Protein AF-A0A1H9X521-F1 (afdb_monomer_lite)

Foldseek 3Di:
DADPDADVLQGDDDDDDDPDDPVVVVVVCVVVVNPDDPLGDKAWAEWEFEDQDQLVRQVVCCVVVVFDDPDSRWTDDPNHIYGYDYDDPSYTAEIEMEDCRPVQADWDDDPRHIYGYDYDD

Secondary structure (DSSP, 8-state):
-B---EETTEEPPB----SS-HHHHHHHHHHTT-S--TT---EEEEEEEEES-HHHHHHHHHHHHTPPEEETTEEEETTEEEEEEESS--EEEEEEEE-S-GGG-EEEEETTEEEEEE---

pLDDT: mean 92.05, std 8.45, range [44.81, 98.44]

Organism: NCBI:txid1601833

Structure (mmCIF, N/CA/C/O backbone):
data_AF-A0A1H9X521-F1
#
_entry.id   AF-A0A1H9X521-F1
#
loop_
_atom_site.group_PDB
_atom_site.id
_atom_site.type_symbol
_atom_site.label_atom_id
_atom_site.label_alt_id
_atom_site.label_comp_id
_atom_site.label_asym_id
_atom_site.label_entity_id
_atom_site.label_seq_id
_atom_site.pdbx_PDB_ins_code
_atom_site.Cartn_x
_atom_site.Cartn_y
_atom_site.Cartn_z
_atom_site.occupancy
_atom_site.B_iso_or_equiv
_atom_site.auth_seq_id
_atom_site.auth_comp_id
_atom_site.auth_asym_id
_atom_site.auth_atom_id
_atom_site.pdbx_PDB_model_num
ATOM 1 N N . MET A 1 1 ? -6.719 -18.109 -2.721 1.00 44.81 1 MET A N 1
ATOM 2 C CA . MET A 1 1 ? -5.959 -18.548 -3.912 1.00 44.81 1 MET A CA 1
ATOM 3 C C . MET A 1 1 ? -4.736 -17.647 -4.020 1.00 44.81 1 MET A C 1
ATOM 5 O O . MET A 1 1 ? -4.902 -16.434 -4.095 1.00 44.81 1 MET A O 1
ATOM 9 N N . THR A 1 2 ? -3.529 -18.199 -3.908 1.00 51.56 2 THR A N 1
ATOM 10 C CA . THR A 1 2 ? -2.276 -17.478 -4.186 1.00 51.56 2 THR A CA 1
ATOM 11 C C . THR A 1 2 ? -1.969 -17.657 -5.666 1.00 51.56 2 THR A C 1
ATOM 13 O O . THR A 1 2 ? -2.026 -18.777 -6.168 1.00 51.56 2 THR A O 1
ATOM 16 N N . ILE A 1 3 ? -1.716 -16.565 -6.381 1.00 60.62 3 ILE A N 1
ATOM 17 C CA . ILE A 1 3 ? -1.145 -16.662 -7.723 1.00 60.62 3 ILE A CA 1
ATOM 18 C C . ILE A 1 3 ? 0.353 -16.821 -7.504 1.00 60.62 3 ILE A C 1
ATOM 20 O O . ILE A 1 3 ? 0.996 -15.897 -7.011 1.00 60.62 3 ILE A O 1
ATOM 24 N N . ASP A 1 4 ? 0.892 -17.997 -7.811 1.00 66.69 4 ASP A N 1
ATOM 25 C CA . ASP A 1 4 ? 2.335 -18.200 -7.760 1.00 66.69 4 ASP A CA 1
ATOM 26 C C . ASP A 1 4 ? 3.002 -17.356 -8.852 1.00 66.69 4 ASP A C 1
ATOM 28 O O . ASP A 1 4 ? 2.598 -17.381 -10.018 1.00 66.69 4 ASP A O 1
ATOM 32 N N . GLY A 1 5 ? 4.025 -16.597 -8.461 1.00 85.12 5 GLY A N 1
ATOM 33 C CA . GLY A 1 5 ? 4.843 -15.800 -9.366 1.00 85.12 5 GLY A CA 1
ATOM 34 C C . GLY A 1 5 ? 5.017 -14.349 -8.935 1.00 85.12 5 GLY A C 1
ATOM 35 O O . GLY A 1 5 ? 4.617 -13.912 -7.854 1.00 85.12 5 GLY A O 1
ATOM 36 N N . ASP A 1 6 ? 5.647 -13.602 -9.827 1.00 92.31 6 ASP A N 1
ATOM 37 C CA . ASP A 1 6 ? 5.966 -12.197 -9.657 1.00 92.31 6 ASP A CA 1
ATOM 38 C C . ASP A 1 6 ? 5.937 -11.479 -11.013 1.00 92.31 6 ASP A C 1
ATOM 40 O O . ASP A 1 6 ? 5.852 -12.100 -12.079 1.00 92.31 6 ASP A O 1
ATOM 44 N N . TYR A 1 7 ? 5.998 -10.152 -10.966 1.00 92.81 7 TYR A N 1
ATOM 45 C CA . TYR A 1 7 ? 6.325 -9.325 -12.117 1.00 92.81 7 TYR A CA 1
ATOM 46 C C . TYR A 1 7 ? 7.668 -8.638 -11.882 1.00 92.81 7 TYR A C 1
ATOM 48 O O . TYR A 1 7 ? 7.757 -7.693 -11.096 1.00 92.81 7 TYR A O 1
ATOM 56 N N . ASN A 1 8 ? 8.717 -9.089 -12.574 1.00 92.50 8 ASN A N 1
ATOM 57 C CA . ASN A 1 8 ? 10.071 -8.534 -12.464 1.00 92.50 8 ASN A CA 1
ATOM 58 C C . ASN A 1 8 ? 10.593 -8.481 -11.014 1.00 92.50 8 ASN A C 1
ATOM 60 O O . ASN A 1 8 ? 11.242 -7.514 -10.611 1.00 92.50 8 ASN A O 1
ATOM 64 N N . GLY A 1 9 ? 10.297 -9.511 -10.226 1.00 92.62 9 GLY A N 1
ATOM 65 C CA . GLY A 1 9 ? 10.644 -9.639 -8.816 1.00 92.62 9 GLY A CA 1
ATOM 66 C C . GLY A 1 9 ? 9.633 -9.025 -7.848 1.00 92.62 9 GLY A C 1
ATOM 67 O O . GLY A 1 9 ? 9.840 -9.163 -6.648 1.00 92.62 9 GLY A O 1
ATOM 68 N N . LEU A 1 10 ? 8.572 -8.355 -8.327 1.00 95.06 10 LEU A N 1
ATOM 69 C CA . LEU A 1 10 ? 7.469 -7.875 -7.487 1.00 95.06 10 LEU A CA 1
ATOM 70 C C . LEU A 1 10 ? 6.438 -8.997 -7.279 1.00 95.06 10 LEU A C 1
ATOM 72 O O . LEU A 1 10 ? 5.726 -9.318 -8.235 1.00 95.06 10 LEU A O 1
ATOM 76 N N . PRO A 1 11 ? 6.300 -9.563 -6.067 1.00 93.69 11 PRO A N 1
ATOM 77 C CA . PRO A 1 11 ? 5.373 -10.665 -5.822 1.00 93.69 11 PRO A CA 1
ATOM 78 C C . PRO A 1 11 ? 3.922 -10.253 -6.061 1.00 93.69 11 PRO A C 1
ATOM 80 O O . PRO A 1 11 ? 3.524 -9.143 -5.691 1.00 93.69 11 PRO A O 1
ATOM 83 N N . TYR A 1 12 ? 3.118 -11.150 -6.630 1.00 93.81 12 TYR A N 1
ATOM 84 C CA . TYR A 1 12 ? 1.685 -10.896 -6.761 1.00 93.81 12 TYR A CA 1
ATOM 85 C C . TYR A 1 12 ? 0.976 -10.905 -5.399 1.00 93.81 12 TYR A C 1
ATOM 87 O O . TYR A 1 12 ? 1.352 -11.667 -4.502 1.00 93.81 12 TYR A O 1
ATOM 95 N N . PRO A 1 13 ? -0.076 -10.083 -5.225 1.00 90.31 13 PRO A N 1
ATOM 96 C CA . PRO A 1 13 ? -0.971 -10.221 -4.092 1.00 90.31 13 PRO A CA 1
ATOM 97 C C . PRO A 1 13 ? -1.690 -11.572 -4.145 1.00 90.31 13 PRO A C 1
ATOM 99 O O . PRO A 1 13 ? -1.845 -12.197 -5.195 1.00 90.31 13 PRO A O 1
ATOM 102 N N . PHE A 1 14 ? -2.179 -12.002 -2.991 1.00 86.81 14 PHE A N 1
ATOM 103 C CA . PHE A 1 14 ? -3.027 -13.176 -2.877 1.00 86.81 14 PHE A CA 1
ATOM 104 C C . PHE A 1 14 ? -4.450 -12.764 -2.529 1.00 86.81 14 PHE A C 1
ATOM 106 O O . PHE A 1 14 ? -4.680 -11.741 -1.883 1.00 86.81 14 PHE A O 1
ATO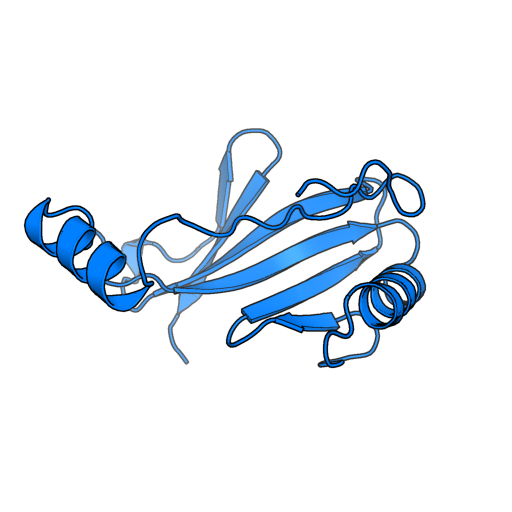M 113 N N . PHE A 1 15 ? -5.406 -13.591 -2.939 1.00 85.44 15 PHE A N 1
ATOM 114 C CA . PHE A 1 15 ? -6.820 -13.357 -2.685 1.00 85.44 15 PHE A CA 1
ATOM 115 C C . PHE A 1 15 ? -7.302 -14.294 -1.581 1.00 85.44 15 PHE A C 1
ATOM 117 O O . PHE A 1 15 ? -7.104 -15.517 -1.657 1.00 85.44 15 PHE A O 1
ATOM 124 N N . ILE A 1 16 ? -7.936 -13.715 -0.562 1.00 84.88 16 ILE A N 1
ATOM 125 C CA . ILE A 1 16 ? -8.586 -14.446 0.525 1.00 84.88 16 ILE A CA 1
ATOM 126 C C . ILE A 1 16 ? -10.086 -14.189 0.440 1.00 84.88 16 ILE A C 1
ATOM 128 O O . ILE A 1 16 ? -10.519 -13.043 0.510 1.00 84.88 16 ILE A O 1
ATOM 132 N N . GLU A 1 17 ? -10.855 -15.267 0.356 1.00 84.12 17 GLU A N 1
ATOM 133 C CA . GLU A 1 17 ? -12.296 -15.264 0.580 1.00 84.12 17 GLU A CA 1
ATOM 134 C C . GLU A 1 17 ? -12.552 -15.955 1.919 1.00 84.12 17 GLU A C 1
ATOM 136 O O . GLU A 1 17 ? -12.067 -17.064 2.172 1.00 84.12 17 GLU A O 1
ATOM 141 N N . TRP A 1 18 ? -13.237 -15.256 2.817 1.00 85.12 18 TRP A N 1
ATOM 142 C CA . TRP A 1 18 ? -13.544 -15.773 4.144 1.00 85.12 18 TRP A CA 1
ATOM 143 C C . TRP A 1 18 ? -14.808 -16.632 4.078 1.00 85.12 18 TRP A C 1
ATOM 145 O O . TRP A 1 18 ? -15.665 -16.419 3.230 1.00 85.12 18 TRP A O 1
ATOM 155 N N . LYS A 1 19 ? -14.926 -17.626 4.969 1.00 86.69 19 LYS A N 1
ATOM 156 C CA . LYS A 1 19 ? -16.095 -18.528 4.993 1.00 86.69 19 LYS A CA 1
ATOM 157 C C . LYS A 1 19 ? -17.395 -17.821 5.387 1.00 86.69 19 LYS A C 1
ATOM 159 O O . LYS A 1 19 ? -18.472 -18.306 5.065 1.00 86.69 19 LYS A O 1
ATOM 164 N N . GLU A 1 20 ? -17.279 -16.733 6.136 1.00 88.25 20 GLU A N 1
ATOM 165 C CA . GLU A 1 20 ? -18.391 -15.924 6.629 1.00 88.25 20 GLU A CA 1
ATOM 166 C C . GLU A 1 20 ? -18.625 -14.734 5.698 1.00 88.25 20 GLU A C 1
ATOM 168 O O . GLU A 1 20 ? -17.675 -14.208 5.111 1.00 88.25 20 GLU A O 1
ATOM 173 N N . ALA A 1 21 ? -19.875 -14.276 5.603 1.00 89.00 21 ALA A N 1
ATOM 174 C CA . ALA A 1 21 ? -20.187 -13.032 4.913 1.00 89.00 21 ALA A CA 1
ATOM 175 C C . ALA A 1 21 ? -19.505 -11.846 5.617 1.00 89.00 21 ALA A C 1
ATOM 177 O O . ALA A 1 21 ? -19.385 -11.819 6.843 1.00 89.00 21 ALA A O 1
ATOM 178 N N . ASP A 1 22 ? -19.093 -10.831 4.853 1.00 86.12 22 ASP A N 1
ATOM 179 C CA . ASP A 1 22 ? -18.328 -9.701 5.398 1.00 86.12 22 ASP A CA 1
ATOM 180 C C . ASP A 1 22 ? -19.043 -8.969 6.542 1.00 86.12 22 ASP A C 1
ATOM 182 O O . ASP A 1 22 ? -18.400 -8.567 7.512 1.00 86.12 22 ASP A O 1
ATOM 186 N N . ALA A 1 23 ? -20.370 -8.832 6.460 1.00 88.38 23 ALA A N 1
ATOM 187 C CA . ALA A 1 23 ? -21.172 -8.197 7.503 1.00 88.38 23 ALA A CA 1
ATOM 188 C C . ALA A 1 23 ? -21.181 -9.008 8.811 1.00 88.38 23 ALA A C 1
ATOM 190 O O . ALA A 1 23 ? -21.040 -8.432 9.892 1.00 88.38 23 ALA A O 1
ATOM 191 N N . ASP A 1 24 ? -21.299 -10.334 8.712 1.00 90.69 24 ASP A N 1
ATOM 192 C CA . ASP A 1 24 ? -21.288 -11.228 9.873 1.00 90.69 24 ASP A CA 1
ATOM 193 C C . ASP A 1 24 ? -19.906 -11.233 10.528 1.00 90.69 24 ASP A C 1
ATOM 195 O O . ASP A 1 24 ? -19.791 -11.062 11.742 1.00 90.69 24 ASP A O 1
ATOM 199 N N . ARG A 1 25 ? -18.844 -11.286 9.717 1.00 88.75 25 ARG A N 1
ATOM 200 C CA . ARG A 1 25 ? -17.461 -11.213 10.199 1.00 88.75 25 ARG A CA 1
ATOM 201 C C . ARG A 1 25 ? -17.156 -9.891 10.906 1.00 88.75 25 ARG A C 1
ATOM 203 O O . ARG A 1 25 ? -16.498 -9.883 11.948 1.00 88.75 25 ARG A O 1
ATOM 210 N N . LEU A 1 26 ? -17.624 -8.767 10.357 1.00 88.12 26 LEU A N 1
ATOM 211 C CA . LEU A 1 26 ? -17.461 -7.458 10.991 1.00 88.12 26 LEU A CA 1
ATOM 212 C C . LEU A 1 26 ? -18.160 -7.421 12.355 1.00 88.12 26 LEU A C 1
ATOM 214 O O . LEU A 1 26 ? -17.557 -6.984 13.336 1.00 88.12 26 LEU A O 1
ATOM 218 N N . LYS A 1 27 ? -19.398 -7.921 12.430 1.00 89.62 27 LYS A N 1
ATOM 219 C CA . LYS A 1 27 ? -20.154 -8.013 13.684 1.00 89.62 27 LYS A CA 1
ATOM 220 C C . LYS A 1 27 ? -19.441 -8.897 14.708 1.00 89.62 27 LYS A C 1
ATOM 222 O O . LYS A 1 27 ? -19.366 -8.542 15.882 1.00 89.62 27 LYS A O 1
ATOM 227 N N . ASP A 1 28 ? -18.856 -10.004 14.271 1.00 89.50 28 ASP A N 1
ATOM 228 C CA . ASP A 1 28 ? -18.066 -10.886 15.127 1.00 89.50 28 ASP A CA 1
ATOM 229 C C . ASP A 1 28 ? -16.805 -10.211 15.679 1.00 89.50 28 ASP A C 1
ATOM 231 O O . ASP A 1 28 ? -16.476 -10.385 16.855 1.00 89.50 28 ASP A O 1
ATOM 235 N N . PHE A 1 29 ? -16.108 -9.402 14.876 1.00 88.69 29 PHE A N 1
ATOM 236 C CA . PHE A 1 29 ? -14.974 -8.603 15.357 1.00 88.69 29 PHE A CA 1
ATOM 237 C C . PHE A 1 29 ? -15.402 -7.515 16.346 1.00 88.69 29 PHE A C 1
ATOM 239 O O . PHE A 1 29 ? -14.700 -7.294 17.336 1.00 88.69 29 PHE A O 1
ATOM 246 N N . GLN A 1 30 ? -16.558 -6.884 16.123 1.00 89.38 30 GLN A N 1
ATOM 247 C CA . GLN A 1 30 ? -17.137 -5.906 17.049 1.00 89.38 30 GLN A CA 1
ATOM 248 C C . GLN A 1 30 ? -17.509 -6.557 18.385 1.00 89.38 30 GLN A C 1
ATOM 250 O O . GLN A 1 30 ? -17.112 -6.068 19.439 1.00 89.38 30 GLN A O 1
ATOM 255 N N . ASN A 1 31 ? -18.181 -7.711 18.354 1.00 90.00 31 ASN A N 1
ATOM 256 C CA . ASN A 1 31 ? -18.557 -8.466 19.555 1.00 90.00 31 ASN A CA 1
ATOM 257 C C . ASN A 1 31 ? -17.337 -8.924 20.371 1.00 90.00 31 ASN A C 1
ATOM 259 O O . ASN A 1 31 ? -17.421 -9.060 21.590 1.00 90.00 31 ASN A O 1
ATOM 263 N N . LYS A 1 32 ? -16.199 -9.156 19.707 1.00 89.38 32 LYS A N 1
ATOM 264 C CA . LYS A 1 32 ? -14.917 -9.497 20.345 1.00 89.38 32 LYS A CA 1
ATOM 265 C C . LYS A 1 32 ? -14.139 -8.270 20.841 1.00 89.38 32 LYS A C 1
ATOM 267 O O . LYS A 1 32 ? -13.061 -8.442 21.404 1.00 89.38 32 LYS A O 1
ATOM 272 N N . GLY A 1 33 ? -14.643 -7.053 20.619 1.00 84.00 33 GLY A N 1
ATOM 273 C CA . GLY A 1 33 ? -13.976 -5.805 21.000 1.00 84.00 33 GLY A CA 1
ATOM 274 C C . GLY A 1 33 ? -12.701 -5.509 20.202 1.00 84.00 33 GLY A C 1
ATOM 275 O O . GLY A 1 33 ? -11.858 -4.751 20.666 1.00 84.00 33 GLY A O 1
ATOM 276 N N . ILE A 1 34 ? -12.527 -6.113 19.019 1.00 84.94 34 ILE A N 1
ATOM 277 C CA . ILE A 1 34 ? -11.304 -5.987 18.198 1.00 84.94 34 ILE A CA 1
ATOM 278 C C . ILE A 1 34 ? -11.361 -4.742 17.293 1.00 84.94 34 ILE A C 1
ATOM 280 O O . ILE A 1 34 ? -10.342 -4.290 16.779 1.00 84.94 34 ILE A O 1
ATOM 284 N N . THR A 1 35 ? -12.548 -4.165 17.093 1.00 81.94 35 THR A N 1
ATOM 285 C CA . THR A 1 35 ? -12.745 -2.993 16.223 1.00 81.94 35 THR A CA 1
ATOM 286 C C . THR A 1 35 ? -12.460 -1.658 16.898 1.00 81.94 35 THR A C 1
ATOM 288 O O . THR A 1 35 ? -12.398 -0.639 16.216 1.00 81.94 35 THR A O 1
ATOM 291 N N . GLU A 1 36 ? -12.303 -1.643 18.220 1.00 84.06 36 GLU A N 1
ATOM 292 C CA . GLU A 1 36 ? -11.960 -0.440 18.971 1.00 84.06 36 GLU A CA 1
ATOM 293 C C . GLU A 1 36 ? -10.468 -0.438 19.291 1.00 84.06 36 GLU A C 1
ATOM 295 O O . GLU A 1 36 ? -9.913 -1.417 19.785 1.00 84.06 36 GLU A O 1
ATOM 300 N N . HIS A 1 37 ? -9.806 0.682 19.013 1.00 84.94 37 HIS A N 1
ATOM 301 C CA . HIS A 1 37 ? -8.389 0.853 19.298 1.00 84.94 37 HIS A CA 1
ATOM 302 C C . HIS A 1 37 ? -8.173 2.133 20.118 1.00 84.94 37 HIS A C 1
ATOM 304 O O . HIS A 1 37 ? -8.748 3.166 19.769 1.00 84.94 37 HIS A O 1
ATOM 310 N N . PRO A 1 38 ? -7.310 2.136 21.159 1.00 86.69 38 PRO A N 1
ATOM 311 C CA . PRO A 1 38 ? -7.065 3.321 21.993 1.00 86.69 38 PRO A CA 1
ATOM 312 C C . PRO A 1 38 ? -6.571 4.549 21.223 1.00 86.69 38 PRO A C 1
ATOM 314 O O . PRO A 1 38 ? -6.713 5.679 21.682 1.00 86.69 38 PRO A O 1
ATOM 317 N N . ALA A 1 39 ? -5.978 4.339 20.046 1.00 86.81 39 ALA A N 1
ATOM 318 C CA . ALA A 1 39 ? -5.542 5.427 19.180 1.00 86.81 39 ALA A CA 1
ATOM 319 C C . ALA A 1 39 ? -6.681 6.083 18.374 1.00 86.81 39 ALA A C 1
ATOM 321 O O . ALA A 1 39 ? -6.421 7.057 17.670 1.00 86.81 39 ALA A O 1
ATOM 322 N N . GLY A 1 40 ? -7.914 5.586 18.496 1.00 90.56 40 GLY A N 1
ATOM 323 C CA . GLY A 1 40 ? -9.065 6.040 17.727 1.00 90.56 40 GLY A CA 1
ATOM 324 C C . GLY A 1 40 ? -9.084 5.490 16.295 1.00 90.56 40 GLY A C 1
ATOM 325 O O . GLY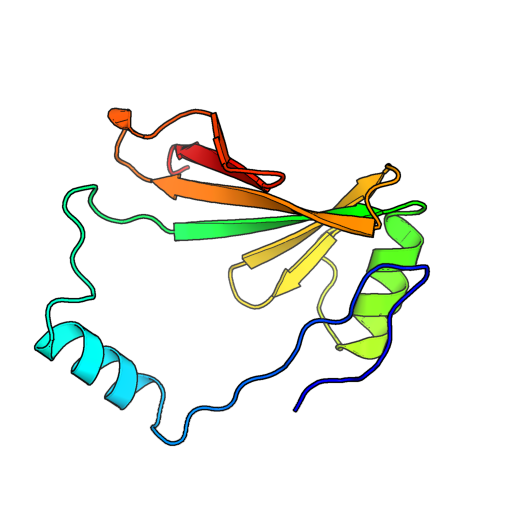 A 1 40 ? -8.325 4.572 15.972 1.00 90.56 40 GLY A O 1
ATOM 326 N N . PRO A 1 41 ? -9.962 6.036 15.436 1.00 90.75 41 PRO A N 1
ATOM 327 C CA . PRO A 1 41 ? -10.081 5.626 14.043 1.00 90.75 41 PRO A CA 1
ATOM 328 C C . PRO A 1 41 ? -8.788 5.859 13.255 1.00 90.75 41 PRO A C 1
ATOM 330 O O . PRO A 1 41 ? -8.168 6.926 13.326 1.00 90.75 41 PRO A O 1
ATOM 333 N N . VAL A 1 42 ? -8.407 4.851 12.474 1.00 92.81 42 VAL A N 1
ATOM 334 C CA . VAL A 1 42 ? -7.282 4.898 11.540 1.00 92.81 42 VAL A CA 1
ATOM 335 C C . VAL A 1 42 ? -7.706 4.192 10.260 1.00 92.81 42 VAL A C 1
ATOM 337 O O . VAL A 1 42 ? -8.140 3.041 10.296 1.00 92.81 42 VAL A O 1
ATOM 340 N N . THR A 1 43 ? -7.540 4.863 9.127 1.00 93.75 43 THR A N 1
ATOM 341 C CA . THR A 1 43 ? -7.919 4.340 7.814 1.00 93.75 43 THR A CA 1
ATOM 342 C C . THR A 1 43 ? -6.667 4.157 6.976 1.00 93.75 43 THR A C 1
ATOM 344 O O . THR A 1 43 ? -5.918 5.107 6.776 1.00 93.75 43 THR A O 1
ATOM 347 N N . LEU A 1 44 ? -6.413 2.950 6.467 1.00 95.88 44 LEU A N 1
ATOM 348 C CA . LEU A 1 44 ? -5.403 2.777 5.421 1.00 95.88 44 LEU A CA 1
ATOM 349 C C . LEU A 1 44 ? -5.865 3.568 4.186 1.00 95.88 44 LEU A C 1
ATOM 351 O O . LEU A 1 44 ? -7.025 3.485 3.810 1.00 95.88 44 LEU A O 1
ATOM 355 N N . GLU A 1 45 ? -4.986 4.336 3.562 1.00 97.25 45 GLU A N 1
ATOM 356 C CA . GLU A 1 45 ? -5.274 5.064 2.323 1.00 97.25 45 GLU A CA 1
ATOM 357 C C . GLU A 1 45 ? -4.570 4.400 1.143 1.00 97.25 45 GLU A C 1
ATOM 359 O O . GLU A 1 45 ? -5.167 4.166 0.093 1.00 97.25 45 GLU A O 1
ATOM 364 N N . SER A 1 46 ? -3.282 4.097 1.303 1.00 97.88 46 SER A N 1
ATOM 365 C CA . SER A 1 46 ? -2.489 3.578 0.197 1.00 97.88 46 SER A CA 1
ATOM 366 C C . SER A 1 46 ? -1.383 2.630 0.623 1.00 97.88 46 SER A C 1
ATOM 368 O O . SER A 1 46 ? -0.871 2.675 1.744 1.00 97.88 46 SER A O 1
ATOM 370 N N . ALA A 1 47 ? -1.026 1.765 -0.320 1.00 98.12 47 ALA A N 1
ATOM 371 C CA . ALA A 1 47 ? 0.102 0.857 -0.242 1.00 98.12 47 ALA A CA 1
ATOM 372 C C . ALA A 1 47 ? 1.104 1.216 -1.343 1.00 98.12 47 ALA A C 1
ATOM 374 O O . ALA A 1 47 ? 0.739 1.319 -2.516 1.00 98.12 47 ALA A O 1
ATOM 375 N N . VAL A 1 48 ? 2.359 1.435 -0.960 1.00 98.19 48 VAL A N 1
ATOM 376 C CA . VAL A 1 48 ? 3.419 1.913 -1.846 1.00 98.19 48 VAL A CA 1
ATOM 377 C C . VAL A 1 48 ? 4.404 0.790 -2.129 1.00 98.19 48 VAL A C 1
ATOM 379 O O . VAL A 1 48 ? 5.068 0.270 -1.228 1.00 98.19 48 VAL A O 1
ATOM 382 N N . PHE A 1 49 ? 4.524 0.448 -3.404 1.00 98.00 49 PHE A N 1
ATOM 383 C CA . PHE A 1 49 ? 5.429 -0.566 -3.914 1.00 98.00 49 PHE A CA 1
ATOM 384 C C . PHE A 1 49 ? 6.637 0.111 -4.555 1.00 98.00 49 PHE A C 1
ATOM 386 O O . PHE A 1 49 ? 6.501 0.967 -5.430 1.00 98.00 49 PHE A O 1
ATOM 393 N N . GLU A 1 50 ? 7.831 -0.271 -4.126 1.00 97.75 50 GLU A N 1
ATOM 394 C CA . GLU A 1 50 ? 9.071 0.129 -4.782 1.00 97.75 50 GLU A CA 1
ATOM 395 C C . GLU A 1 50 ? 9.374 -0.867 -5.907 1.00 97.75 50 GLU A C 1
ATOM 397 O O . GLU A 1 50 ? 9.470 -2.063 -5.640 1.00 97.75 50 GLU A O 1
ATOM 402 N N . VAL A 1 51 ? 9.534 -0.395 -7.145 1.00 97.94 51 VAL A N 1
ATOM 403 C CA . VAL A 1 51 ? 9.731 -1.229 -8.346 1.00 97.94 51 VAL A CA 1
ATOM 404 C C . VAL A 1 51 ? 10.703 -0.592 -9.338 1.00 97.94 51 VAL A C 1
ATOM 406 O O . VAL A 1 51 ? 10.877 0.625 -9.363 1.00 97.94 51 VAL A O 1
ATOM 409 N N . SER A 1 52 ? 11.307 -1.392 -10.216 1.00 96.62 52 SER A N 1
ATOM 410 C CA . SER A 1 52 ? 12.259 -0.892 -11.222 1.00 96.62 52 SER A CA 1
ATOM 411 C C . SER A 1 52 ? 11.635 0.060 -12.257 1.00 96.62 52 SER A C 1
ATOM 413 O O . SER A 1 52 ? 12.249 1.071 -12.614 1.00 96.62 52 SER A O 1
ATOM 415 N N . ASN A 1 53 ? 10.411 -0.238 -12.709 1.00 97.56 53 ASN A N 1
ATOM 416 C CA . ASN A 1 53 ? 9.631 0.581 -13.637 1.00 97.56 53 ASN A CA 1
ATOM 417 C C . ASN A 1 53 ? 8.170 0.715 -13.146 1.00 97.56 53 ASN A C 1
ATOM 419 O O . ASN A 1 53 ? 7.381 -0.215 -13.337 1.00 97.56 53 ASN A O 1
ATOM 423 N N . PRO A 1 54 ? 7.814 1.848 -12.509 1.00 98.06 54 PRO A N 1
ATOM 424 C CA . PRO A 1 54 ? 6.490 2.071 -11.923 1.00 98.06 54 PRO A CA 1
ATOM 425 C C . PRO A 1 54 ? 5.318 1.971 -12.895 1.00 98.06 54 PRO A C 1
ATOM 427 O O . PRO A 1 54 ? 4.356 1.259 -12.614 1.00 98.06 54 PRO A O 1
ATOM 430 N N . GLU A 1 55 ? 5.417 2.624 -14.050 1.00 98.00 55 GLU A N 1
ATOM 431 C CA . GLU A 1 55 ? 4.348 2.631 -15.049 1.00 98.00 55 GLU A CA 1
ATOM 432 C C . GLU A 1 55 ? 4.141 1.227 -15.628 1.00 98.00 55 GLU A C 1
ATOM 434 O O . GLU A 1 55 ? 3.009 0.760 -15.759 1.00 98.00 55 GLU A O 1
ATOM 439 N N . ALA A 1 56 ? 5.228 0.505 -15.918 1.00 97.56 56 ALA A N 1
ATOM 440 C CA . ALA A 1 56 ? 5.138 -0.863 -16.425 1.00 97.56 56 ALA A CA 1
ATOM 441 C C . ALA A 1 56 ? 4.508 -1.816 -15.395 1.00 97.56 56 ALA A C 1
ATOM 443 O O . ALA A 1 56 ? 3.632 -2.603 -15.751 1.00 97.56 56 ALA A O 1
ATOM 444 N N . ALA A 1 57 ? 4.888 -1.706 -14.116 1.00 97.56 57 ALA A N 1
ATOM 445 C CA . ALA A 1 57 ? 4.283 -2.495 -13.042 1.00 97.56 57 ALA A CA 1
ATOM 446 C C . ALA A 1 57 ? 2.787 -2.182 -12.880 1.00 97.56 57 ALA A C 1
ATOM 448 O O . ALA A 1 57 ? 1.971 -3.104 -12.836 1.00 97.56 57 ALA A O 1
ATOM 449 N N . ALA A 1 58 ? 2.413 -0.898 -12.884 1.00 97.88 58 ALA A N 1
ATOM 450 C CA . ALA A 1 58 ? 1.017 -0.474 -12.835 1.00 97.88 58 ALA A CA 1
ATOM 451 C C . ALA A 1 58 ? 0.223 -0.962 -14.059 1.00 97.88 58 ALA A C 1
ATOM 453 O O . ALA A 1 58 ? -0.908 -1.414 -13.919 1.00 97.88 58 ALA A O 1
ATOM 454 N N . THR A 1 59 ? 0.802 -0.917 -15.263 1.00 98.00 59 THR A N 1
ATOM 455 C CA . THR A 1 59 ? 0.191 -1.453 -16.498 1.00 98.00 59 THR A CA 1
ATOM 456 C C . THR A 1 59 ? -0.052 -2.954 -16.402 1.00 98.00 59 THR A C 1
ATOM 458 O O . THR A 1 59 ? -1.133 -3.438 -16.749 1.00 98.00 59 THR A O 1
ATOM 461 N N . HIS A 1 60 ? 0.939 -3.689 -15.902 1.00 97.00 60 HIS A N 1
ATOM 462 C CA . HIS A 1 60 ? 0.845 -5.133 -15.748 1.00 97.00 60 HIS A CA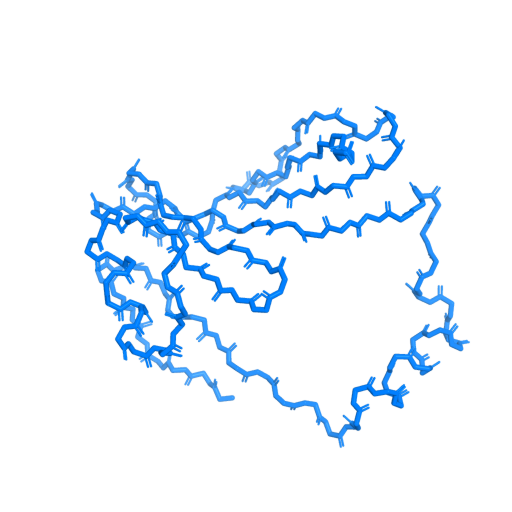 1
ATOM 463 C C . HIS A 1 60 ? -0.230 -5.517 -14.730 1.00 97.00 60 HIS A C 1
ATOM 465 O O . HIS A 1 60 ? -1.117 -6.305 -15.043 1.00 97.00 60 HIS A O 1
ATOM 471 N N . TRP A 1 61 ? -0.209 -4.909 -13.541 1.00 96.75 61 TRP A N 1
ATOM 472 C CA . TRP A 1 61 ? -1.198 -5.180 -12.494 1.00 96.75 61 TRP A CA 1
ATOM 473 C C . TRP A 1 61 ? -2.604 -4.704 -12.875 1.00 96.75 61 TRP A C 1
ATOM 475 O O . TRP A 1 61 ? -3.567 -5.395 -12.560 1.00 96.75 61 TRP A O 1
ATOM 485 N N . HIS A 1 62 ? -2.737 -3.592 -13.606 1.00 96.38 62 HIS A N 1
ATOM 486 C CA . HIS A 1 62 ? -4.007 -3.169 -14.205 1.00 96.38 62 HIS A CA 1
ATOM 487 C C . HIS A 1 62 ? -4.593 -4.274 -15.086 1.00 96.38 62 HIS A C 1
ATOM 489 O O . HIS A 1 62 ? -5.736 -4.673 -14.894 1.00 96.38 62 HIS A O 1
ATOM 495 N N . THR A 1 63 ? -3.789 -4.798 -16.013 1.00 95.81 63 THR A N 1
ATOM 496 C CA . THR A 1 63 ? -4.230 -5.813 -16.978 1.00 95.81 63 THR A CA 1
ATOM 497 C C . THR A 1 63 ? -4.544 -7.141 -16.292 1.00 95.81 63 THR A C 1
ATOM 499 O O . THR A 1 63 ? -5.545 -7.779 -16.605 1.00 95.81 63 THR A O 1
ATOM 502 N N . LEU A 1 64 ? -3.698 -7.560 -15.348 1.00 94.31 64 LEU A N 1
ATOM 503 C CA . LEU A 1 64 ? -3.821 -8.854 -14.681 1.00 94.31 64 LEU A CA 1
ATOM 504 C C . LEU A 1 64 ? -4.978 -8.895 -13.676 1.00 94.31 64 LEU A C 1
ATOM 506 O O . LEU A 1 64 ? -5.685 -9.896 -13.599 1.00 94.31 64 LEU A O 1
ATOM 510 N N . PHE A 1 65 ? -5.159 -7.827 -12.897 1.00 93.19 65 PHE A N 1
ATOM 511 C CA . PHE A 1 65 ? -6.145 -7.773 -11.812 1.00 93.19 65 PHE A CA 1
ATOM 512 C C . PHE A 1 65 ? -7.402 -6.977 -12.160 1.00 93.19 65 PHE A C 1
ATOM 514 O O . PHE A 1 65 ? -8.309 -6.899 -11.336 1.00 93.19 65 PHE A O 1
ATOM 521 N N . ASN A 1 66 ? -7.464 -6.392 -13.359 1.00 95.19 66 ASN A N 1
ATOM 522 C CA . ASN A 1 66 ? -8.562 -5.542 -13.813 1.00 95.19 66 ASN A CA 1
ATOM 523 C C . ASN A 1 66 ? -8.872 -4.389 -12.832 1.00 95.19 66 ASN A C 1
ATOM 525 O O . ASN A 1 66 ? -10.028 -4.092 -12.538 1.00 95.19 66 ASN A O 1
ATOM 529 N N . LEU A 1 67 ? -7.821 -3.766 -12.288 1.00 95.62 67 LEU A N 1
ATOM 530 C CA . LEU A 1 67 ? -7.920 -2.637 -11.355 1.00 95.62 67 LEU A CA 1
ATOM 531 C C . LEU A 1 67 ? -7.971 -1.315 -12.114 1.00 95.62 67 LEU A C 1
ATOM 533 O O . LEU A 1 67 ? -7.220 -1.134 -13.065 1.00 95.62 67 LEU A O 1
ATOM 537 N N . GLU A 1 68 ? -8.782 -0.355 -11.685 1.00 96.62 68 GLU A N 1
ATOM 538 C CA . GLU A 1 68 ? -8.848 0.952 -12.347 1.00 96.62 68 GLU A CA 1
ATOM 539 C C . GLU A 1 68 ? -7.555 1.759 -12.167 1.00 96.62 68 GLU A C 1
ATOM 541 O O . GLU A 1 68 ? -6.879 1.664 -11.143 1.00 96.62 68 GLU A O 1
ATOM 546 N N . ARG A 1 69 ? -7.209 2.591 -13.155 1.00 96.56 69 ARG A N 1
ATOM 547 C CA . ARG A 1 69 ? -6.074 3.516 -13.042 1.00 96.56 69 ARG A CA 1
ATOM 548 C C . ARG A 1 69 ? -6.487 4.792 -12.321 1.00 96.56 69 ARG A C 1
ATOM 550 O O . ARG A 1 69 ? -7.392 5.485 -12.772 1.00 96.56 69 ARG A O 1
ATOM 557 N N . SER A 1 70 ? -5.752 5.145 -11.270 1.00 95.19 70 SER A N 1
ATOM 558 C CA . SER A 1 70 ? -5.849 6.448 -10.592 1.00 95.19 70 SER A CA 1
ATOM 559 C C . SER A 1 70 ? -4.701 7.397 -10.951 1.00 95.19 70 SER A C 1
ATOM 561 O O . SER A 1 70 ? -4.708 8.564 -10.565 1.00 95.19 70 SER A O 1
ATOM 563 N N . GLY A 1 71 ? -3.722 6.916 -11.721 1.00 95.25 71 GLY A N 1
ATOM 564 C CA . GLY A 1 71 ? -2.616 7.692 -12.274 1.00 95.25 71 GLY A CA 1
ATOM 565 C C . GLY A 1 71 ? -1.725 6.828 -13.169 1.00 95.25 71 GLY A C 1
ATOM 566 O O . GLY A 1 71 ? -1.984 5.643 -13.366 1.00 95.25 71 GLY A O 1
ATOM 567 N N . GLU A 1 72 ? -0.647 7.409 -13.695 1.00 95.62 72 GLU A N 1
ATOM 568 C CA . GLU A 1 72 ? 0.317 6.706 -14.563 1.00 95.62 72 GLU A CA 1
ATOM 569 C C . GLU A 1 72 ? 0.962 5.496 -13.865 1.00 95.62 72 GLU A C 1
ATOM 571 O O . GLU A 1 72 ? 1.138 4.433 -14.453 1.00 95.62 72 GLU A O 1
ATOM 576 N N . SER A 1 73 ? 1.264 5.645 -12.575 1.00 97.62 73 SER A N 1
ATOM 577 C CA . SER A 1 73 ? 1.880 4.619 -11.726 1.00 97.62 73 SER A CA 1
ATOM 578 C C . SER A 1 73 ? 1.030 4.321 -10.487 1.00 97.62 73 SER A C 1
ATOM 580 O O . SER A 1 73 ? 1.569 4.082 -9.406 1.00 97.62 73 SER A O 1
ATOM 582 N N . ALA A 1 74 ? -0.299 4.389 -10.612 1.00 98.12 74 ALA A N 1
ATOM 583 C CA . ALA A 1 74 ? -1.215 4.162 -9.497 1.00 98.12 74 ALA A CA 1
ATOM 584 C C . ALA A 1 74 ? -2.503 3.446 -9.928 1.00 98.12 74 ALA A C 1
ATOM 586 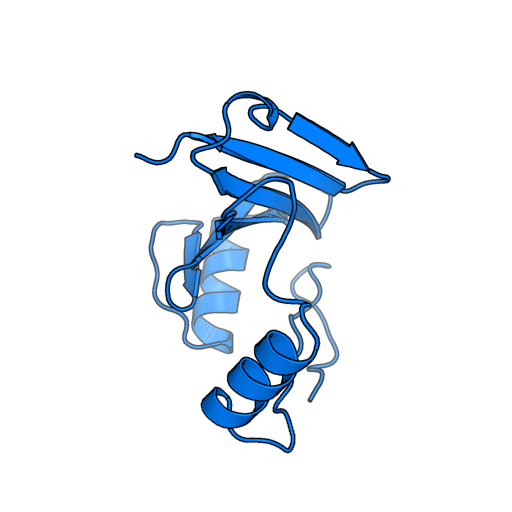O O . ALA A 1 74 ? -3.041 3.710 -11.007 1.00 98.12 74 ALA A O 1
ATOM 587 N N . LEU A 1 75 ? -2.990 2.548 -9.068 1.00 98.25 75 LEU A N 1
ATOM 588 C CA . LEU A 1 75 ? -4.195 1.745 -9.285 1.00 98.25 75 LEU A CA 1
ATOM 589 C C . LEU A 1 75 ? -5.163 1.882 -8.108 1.00 98.25 75 LEU A C 1
ATOM 591 O O . LEU A 1 75 ? -4.740 1.835 -6.952 1.00 98.25 75 LEU A O 1
ATOM 595 N N . SER A 1 76 ? -6.453 2.009 -8.398 1.00 97.56 76 SER A N 1
ATOM 596 C CA . SER A 1 76 ? -7.525 2.018 -7.401 1.00 97.56 76 SER A CA 1
ATOM 597 C C . SER A 1 76 ? -7.885 0.595 -6.978 1.00 97.56 76 SER A C 1
ATOM 599 O O . SER A 1 76 ? -8.038 -0.295 -7.816 1.00 97.56 76 SER A O 1
ATOM 601 N N . VAL A 1 77 ? -8.063 0.391 -5.673 1.00 94.44 77 VAL A N 1
ATOM 602 C CA . VAL A 1 77 ? -8.506 -0.872 -5.068 1.00 94.44 77 VAL A CA 1
ATOM 603 C C . VAL A 1 77 ? -9.564 -0.553 -4.017 1.00 94.44 77 VAL A C 1
ATOM 605 O O . VAL A 1 77 ? -9.245 -0.274 -2.862 1.00 94.44 77 VAL A O 1
ATOM 608 N N . GLY A 1 78 ? -10.834 -0.548 -4.427 1.00 91.88 78 GLY A N 1
ATOM 609 C CA . GLY A 1 78 ? -11.923 -0.052 -3.585 1.00 91.88 78 GLY A CA 1
ATOM 610 C C . GLY A 1 78 ? -11.712 1.422 -3.231 1.00 91.88 78 GLY A C 1
ATOM 611 O O . GLY A 1 78 ? -11.552 2.257 -4.115 1.00 91.88 78 GLY A O 1
ATOM 612 N N . ASP A 1 79 ? -11.671 1.731 -1.937 1.00 93.38 79 ASP A N 1
ATOM 613 C CA . ASP A 1 79 ? -11.386 3.066 -1.395 1.00 93.38 79 ASP A CA 1
ATOM 614 C C . ASP A 1 79 ? -9.883 3.314 -1.134 1.00 93.38 79 ASP A C 1
ATOM 616 O O . ASP A 1 79 ? -9.508 4.320 -0.531 1.00 93.38 79 ASP A O 1
ATOM 620 N N . LYS A 1 80 ? -9.013 2.386 -1.555 1.00 96.31 80 LYS A N 1
ATOM 621 C CA . LYS A 1 80 ? -7.554 2.440 -1.384 1.00 96.31 80 LYS A CA 1
ATOM 622 C C . LYS A 1 80 ? -6.847 2.659 -2.714 1.00 96.31 80 LYS A C 1
ATOM 624 O O . LYS A 1 80 ? -7.403 2.430 -3.786 1.00 96.31 80 LYS A O 1
ATOM 629 N N . THR A 1 81 ? -5.568 3.018 -2.638 1.00 97.94 81 THR A N 1
ATOM 630 C CA . THR A 1 81 ? -4.698 3.130 -3.817 1.00 97.94 81 THR A CA 1
ATOM 631 C C . THR A 1 81 ? -3.422 2.301 -3.675 1.00 97.94 81 THR A C 1
ATOM 633 O O . THR A 1 81 ? -2.730 2.364 -2.658 1.00 97.94 81 THR A O 1
ATOM 636 N N . PHE A 1 82 ? -3.063 1.560 -4.719 1.00 98.25 82 PHE A N 1
ATOM 637 C CA . PHE A 1 82 ? -1.713 1.037 -4.910 1.00 98.25 82 PHE A CA 1
ATOM 638 C C . PHE A 1 82 ? -0.880 2.061 -5.669 1.00 98.25 82 PHE A C 1
ATOM 640 O O . PHE A 1 82 ? -1.274 2.511 -6.742 1.00 98.25 82 PHE A O 1
ATOM 647 N N . ILE A 1 83 ? 0.270 2.430 -5.113 1.00 98.44 83 ILE A N 1
ATOM 648 C CA . ILE A 1 83 ? 1.181 3.422 -5.685 1.00 98.44 83 ILE A CA 1
ATOM 649 C C . ILE A 1 83 ? 2.496 2.726 -5.999 1.00 98.44 83 ILE A C 1
ATOM 651 O O . ILE A 1 83 ? 3.111 2.133 -5.116 1.00 98.44 83 ILE A O 1
ATOM 655 N N . PHE A 1 84 ? 2.961 2.830 -7.235 1.00 98.31 84 PHE A N 1
ATOM 656 C CA . PHE A 1 84 ? 4.252 2.301 -7.647 1.00 98.31 84 PHE A CA 1
ATOM 657 C C . PHE A 1 84 ? 5.263 3.444 -7.699 1.00 98.31 84 PHE A C 1
ATOM 659 O O . PHE A 1 84 ? 5.020 4.490 -8.300 1.00 98.31 84 PHE A O 1
ATOM 666 N N . THR A 1 85 ? 6.411 3.258 -7.058 1.00 98.06 85 THR A N 1
ATOM 667 C CA . THR A 1 85 ? 7.503 4.239 -7.023 1.00 98.06 85 THR A CA 1
ATOM 668 C C . THR A 1 85 ? 8.798 3.599 -7.491 1.00 98.06 85 THR A C 1
ATOM 670 O O . THR A 1 85 ? 9.008 2.396 -7.331 1.00 98.06 85 THR A O 1
ATOM 673 N N . LYS A 1 86 ? 9.662 4.391 -8.132 1.00 97.88 86 LYS A N 1
ATOM 674 C CA . LYS A 1 86 ? 10.888 3.867 -8.732 1.00 97.88 86 LYS A CA 1
ATOM 675 C C . LYS A 1 86 ? 11.899 3.496 -7.653 1.00 97.88 86 LYS A C 1
ATOM 677 O O . LYS A 1 86 ? 12.248 4.331 -6.824 1.00 97.88 86 LYS A O 1
ATOM 682 N N . GLY A 1 87 ? 12.446 2.292 -7.745 1.00 95.38 87 GLY A N 1
ATOM 683 C CA . GLY A 1 87 ? 13.540 1.840 -6.903 1.00 95.38 87 GLY A CA 1
ATO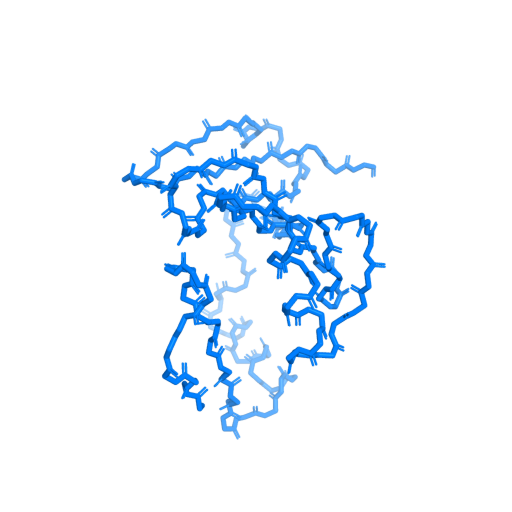M 684 C C . GLY A 1 87 ? 13.964 0.402 -7.197 1.00 95.38 87 GLY A C 1
ATOM 685 O O . GLY A 1 87 ? 13.785 -0.091 -8.309 1.00 95.38 87 GLY A O 1
ATOM 686 N N . ARG A 1 88 ? 14.607 -0.251 -6.229 1.00 90.94 88 ARG A N 1
ATOM 687 C CA . ARG A 1 88 ? 15.222 -1.587 -6.392 1.00 90.94 88 ARG A CA 1
ATOM 688 C C . ARG A 1 88 ? 14.617 -2.651 -5.479 1.00 90.94 88 ARG A C 1
ATOM 690 O O . ARG A 1 88 ? 15.023 -3.806 -5.552 1.00 90.94 88 ARG A O 1
ATOM 697 N N . GLY A 1 89 ? 13.683 -2.265 -4.611 1.00 88.56 89 GLY A N 1
ATOM 698 C CA . GLY A 1 89 ? 13.094 -3.153 -3.615 1.00 88.56 89 GLY A CA 1
ATOM 699 C C . GLY A 1 89 ? 12.210 -4.261 -4.187 1.00 88.56 89 GLY A C 1
ATOM 700 O O . GLY A 1 89 ? 12.163 -5.326 -3.575 1.00 88.56 89 GLY A O 1
ATOM 701 N N . ASN A 1 90 ? 11.526 -4.004 -5.312 1.00 94.75 90 ASN A N 1
ATOM 702 C CA . ASN A 1 90 ? 10.490 -4.858 -5.914 1.00 94.75 90 ASN A CA 1
ATOM 703 C C . ASN A 1 90 ? 9.528 -5.439 -4.864 1.00 94.75 90 ASN A C 1
ATOM 705 O O . ASN A 1 90 ? 9.279 -6.639 -4.804 1.00 94.75 90 ASN A O 1
ATOM 709 N N . ARG A 1 91 ? 9.033 -4.581 -3.967 1.00 95.12 91 ARG A N 1
ATOM 710 C CA . ARG A 1 91 ? 8.222 -4.991 -2.814 1.00 95.12 91 ARG A CA 1
ATOM 711 C C . ARG A 1 91 ? 7.366 -3.851 -2.289 1.00 95.12 91 ARG A C 1
ATOM 713 O O . ARG A 1 91 ? 7.633 -2.686 -2.573 1.00 95.12 91 ARG A O 1
ATOM 720 N N . LEU A 1 92 ? 6.394 -4.193 -1.449 1.00 96.75 92 LEU A N 1
ATOM 721 C CA . LEU A 1 92 ? 5.722 -3.232 -0.580 1.00 96.75 92 LEU A CA 1
ATOM 722 C C . LEU A 1 92 ? 6.736 -2.639 0.408 1.00 96.75 92 LEU A C 1
ATOM 724 O O . LEU A 1 92 ? 7.406 -3.381 1.132 1.00 96.75 92 LEU A O 1
ATOM 728 N N . THR A 1 93 ? 6.855 -1.316 0.437 1.00 96.75 93 THR A N 1
ATOM 729 C CA . THR A 1 93 ? 7.813 -0.607 1.300 1.00 96.75 93 THR A CA 1
ATOM 730 C C . THR A 1 93 ? 7.145 0.365 2.253 1.00 96.75 93 THR A C 1
ATOM 732 O O . THR A 1 93 ? 7.688 0.611 3.332 1.00 96.75 93 THR A O 1
ATOM 735 N N . GLU A 1 94 ? 5.976 0.896 1.897 1.00 98.00 94 GLU A N 1
ATOM 736 C CA . GLU A 1 94 ? 5.284 1.886 2.712 1.00 98.00 94 GLU A CA 1
ATOM 737 C C . GLU A 1 94 ? 3.767 1.672 2.730 1.00 98.00 94 GLU A C 1
ATOM 739 O O . GLU A 1 94 ? 3.148 1.375 1.710 1.00 98.00 94 GLU A O 1
ATOM 744 N N . LEU A 1 95 ? 3.170 1.831 3.909 1.00 98.25 95 LEU A N 1
ATOM 745 C CA . LEU A 1 95 ? 1.726 1.922 4.104 1.00 98.25 95 LEU A CA 1
ATOM 746 C C . LEU A 1 95 ? 1.389 3.315 4.626 1.00 98.25 95 LEU A C 1
ATOM 748 O O . LEU A 1 95 ? 2.018 3.798 5.573 1.00 98.25 95 LEU A O 1
ATOM 752 N N . ARG A 1 96 ? 0.393 3.954 4.015 1.00 98.00 96 ARG A N 1
ATOM 753 C CA . ARG A 1 96 ? -0.066 5.288 4.399 1.00 98.00 96 ARG A CA 1
ATOM 754 C C . ARG A 1 96 ? -1.445 5.217 5.013 1.00 98.00 96 ARG A C 1
ATOM 756 O O . ARG A 1 96 ? -2.357 4.639 4.427 1.00 98.00 96 ARG A O 1
ATOM 763 N N . PHE A 1 97 ? -1.591 5.845 6.165 1.00 96.94 97 PHE A N 1
ATOM 764 C CA . PHE A 1 97 ? -2.801 5.870 6.961 1.00 96.94 97 PHE A CA 1
ATOM 765 C C . PHE A 1 97 ? -3.269 7.304 7.170 1.00 96.94 97 PHE A C 1
ATOM 767 O O . PHE A 1 97 ? -2.462 8.232 7.241 1.00 96.94 97 PHE A O 1
ATOM 774 N N . ARG A 1 98 ? -4.577 7.461 7.329 1.00 96.12 98 ARG A N 1
ATOM 775 C CA . ARG A 1 98 ? -5.249 8.690 7.729 1.00 96.12 98 ARG A CA 1
ATOM 776 C C . ARG A 1 98 ? -5.834 8.536 9.124 1.00 96.12 98 ARG A C 1
ATOM 778 O O . ARG A 1 98 ? -6.373 7.477 9.457 1.00 96.12 98 ARG A O 1
ATOM 785 N N . THR A 1 99 ? -5.642 9.553 9.954 1.00 94.88 99 THR A N 1
ATOM 786 C CA . THR A 1 99 ? -6.208 9.603 11.299 1.00 94.88 99 THR A CA 1
ATOM 787 C C . THR A 1 99 ? -6.364 11.038 11.797 1.00 94.88 99 THR A C 1
ATOM 789 O O . THR A 1 99 ? -5.488 11.892 11.612 1.00 94.88 99 THR A O 1
ATOM 792 N N . ALA A 1 100 ? -7.451 11.283 12.527 1.00 93.62 100 ALA A N 1
ATOM 793 C CA . ALA A 1 100 ? -7.666 12.503 13.298 1.00 93.62 100 ALA A CA 1
ATOM 794 C C . ALA A 1 100 ? -6.743 12.618 14.530 1.00 93.62 100 ALA A C 1
ATOM 796 O O . ALA A 1 100 ? -6.643 13.688 15.128 1.00 93.62 100 ALA A O 1
ATOM 797 N N . ASN A 1 101 ? -6.064 11.538 14.936 1.00 94.00 101 ASN A N 1
ATOM 798 C CA . ASN A 1 101 ? -5.187 11.549 16.103 1.00 94.00 101 ASN A CA 1
ATOM 799 C C . ASN A 1 101 ? -3.821 12.171 15.778 1.00 94.00 101 ASN A C 1
ATOM 801 O O . ASN A 1 101 ? -2.913 11.501 15.286 1.00 94.00 101 ASN A O 1
ATOM 805 N N . GLU A 1 102 ? -3.657 13.445 16.131 1.00 92.94 102 GLU A N 1
ATOM 806 C CA . GLU A 1 102 ? -2.432 14.216 15.873 1.00 92.94 102 GLU A CA 1
ATOM 807 C C . GLU A 1 102 ? -1.171 13.605 16.496 1.00 92.94 102 GLU A C 1
ATOM 809 O O . GLU A 1 102 ? -0.075 13.769 15.965 1.00 92.94 102 GLU A O 1
ATOM 814 N N . LYS A 1 103 ? -1.305 12.838 17.587 1.00 93.06 103 LYS A N 1
ATOM 815 C CA . LYS A 1 103 ? -0.159 12.180 18.236 1.00 93.06 103 LYS A CA 1
ATOM 816 C C . LYS A 1 103 ? 0.433 11.050 17.399 1.00 93.06 103 LYS A C 1
ATOM 818 O O . LYS A 1 103 ? 1.562 10.646 17.660 1.00 93.06 103 LYS A O 1
ATOM 823 N N . LEU A 1 104 ? -0.332 10.507 16.450 1.00 92.69 104 LEU A N 1
ATOM 824 C CA . LEU A 1 104 ? 0.141 9.451 15.560 1.00 92.69 104 LEU A CA 1
ATOM 825 C C . LEU A 1 104 ? 0.831 9.999 14.315 1.00 92.69 104 LEU A C 1
ATOM 827 O O . LEU A 1 104 ? 1.535 9.239 13.656 1.00 92.69 104 LEU A O 1
ATOM 831 N N . HIS A 1 105 ? 0.632 11.277 13.973 1.00 95.94 105 HIS A N 1
ATOM 832 C CA . HIS A 1 105 ? 1.140 11.837 12.725 1.00 95.94 105 HIS A CA 1
ATOM 833 C C . HIS A 1 105 ? 2.659 11.731 12.625 1.00 95.94 105 HIS A C 1
ATOM 835 O O . HIS A 1 105 ? 3.395 11.992 13.576 1.00 95.94 105 HIS A O 1
ATOM 841 N N . GLY A 1 106 ? 3.124 11.377 11.431 1.00 96.19 106 GLY A N 1
ATOM 842 C CA . GLY A 1 106 ? 4.538 11.194 11.147 1.00 96.19 106 GLY A CA 1
ATOM 843 C C . GLY A 1 106 ? 4.830 9.836 10.533 1.00 96.19 106 GLY A C 1
ATOM 844 O O . GLY A 1 106 ? 3.979 9.214 9.895 1.00 96.19 106 GLY A O 1
ATOM 845 N N . LYS A 1 107 ? 6.078 9.402 10.686 1.00 97.00 107 LYS A N 1
ATOM 846 C CA . LYS A 1 107 ? 6.617 8.203 10.051 1.00 97.00 107 LYS A CA 1
ATOM 847 C C . LYS A 1 107 ? 7.263 7.300 11.091 1.00 97.00 107 LYS A C 1
ATOM 849 O O . LYS A 1 107 ? 8.087 7.755 11.880 1.00 97.00 107 LYS A O 1
ATOM 854 N N . LEU A 1 108 ? 6.938 6.015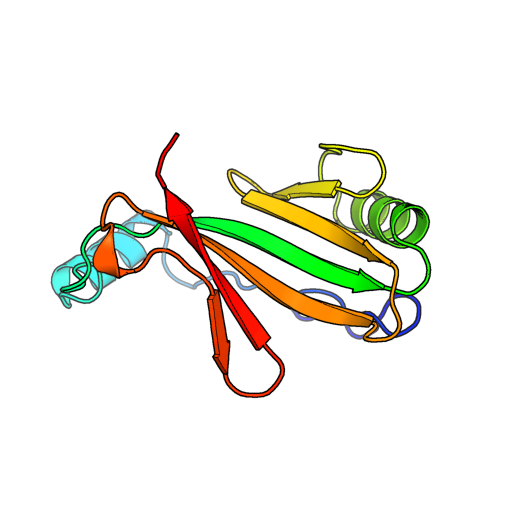 11.025 1.00 95.50 108 LEU A N 1
ATOM 855 C CA . LEU A 1 108 ? 7.567 4.955 11.801 1.00 95.50 108 LEU A CA 1
ATOM 856 C C . LEU A 1 108 ? 8.149 3.902 10.856 1.00 95.50 108 LEU A C 1
ATOM 858 O O . LEU A 1 108 ? 7.509 3.514 9.881 1.00 95.50 108 LEU A O 1
ATOM 862 N N . THR A 1 109 ? 9.343 3.405 11.170 1.00 96.69 109 THR A N 1
ATOM 863 C CA . THR A 1 109 ? 9.954 2.278 10.459 1.00 96.69 109 THR A CA 1
ATOM 864 C C . THR A 1 109 ? 10.006 1.070 11.383 1.00 96.69 109 THR A C 1
ATOM 866 O O . THR A 1 109 ? 10.559 1.155 12.479 1.00 96.69 109 THR A O 1
ATOM 869 N N . VAL A 1 110 ? 9.456 -0.057 10.934 1.00 94.31 110 VAL A N 1
ATOM 870 C CA . VAL A 1 110 ? 9.525 -1.343 11.639 1.00 94.31 110 VAL A CA 1
ATOM 871 C C . VAL A 1 110 ? 10.080 -2.383 10.673 1.00 94.31 110 VAL A C 1
ATOM 873 O O . VAL A 1 110 ? 9.477 -2.674 9.638 1.00 94.31 110 VAL A O 1
ATOM 876 N N . GLY A 1 111 ? 11.258 -2.924 10.987 1.00 93.50 111 GLY A N 1
ATOM 877 C CA . GLY A 1 111 ? 12.008 -3.760 10.051 1.00 93.50 111 GLY A CA 1
ATOM 878 C C . GLY A 1 111 ? 12.301 -3.002 8.752 1.00 93.50 111 GLY A C 1
ATOM 879 O O . GLY A 1 111 ? 12.873 -1.916 8.782 1.00 93.50 111 GLY A O 1
ATOM 880 N N . ASN A 1 112 ? 11.869 -3.561 7.619 1.00 91.00 112 ASN A N 1
ATOM 881 C CA . ASN A 1 112 ? 12.031 -2.954 6.290 1.00 91.00 112 ASN A CA 1
ATOM 882 C C . ASN A 1 112 ? 10.788 -2.179 5.810 1.00 91.00 112 ASN A C 1
ATOM 884 O O . ASN A 1 112 ? 10.762 -1.738 4.660 1.00 91.00 112 ASN A O 1
ATOM 888 N N . GLY A 1 113 ? 9.753 -2.065 6.650 1.00 94.88 113 GLY A N 1
ATOM 889 C CA . GLY A 1 113 ? 8.491 -1.409 6.320 1.00 94.88 113 GLY A CA 1
ATOM 890 C C . GLY A 1 113 ? 8.392 -0.014 6.928 1.00 94.88 113 GLY A C 1
ATOM 891 O O . GLY A 1 113 ? 8.736 0.195 8.093 1.00 94.88 113 GLY A O 1
ATOM 892 N N . THR A 1 114 ? 7.897 0.931 6.136 1.00 97.88 114 THR A N 1
ATOM 893 C CA . THR A 1 114 ? 7.553 2.286 6.567 1.00 97.88 114 THR A CA 1
ATOM 894 C C . THR A 1 114 ? 6.042 2.412 6.767 1.00 97.88 114 THR A C 1
ATOM 896 O O . THR A 1 114 ? 5.255 1.977 5.934 1.00 97.88 114 THR A O 1
ATOM 899 N N . TYR A 1 115 ? 5.635 3.066 7.847 1.00 97.88 115 TYR A N 1
ATOM 900 C CA . TYR A 1 115 ? 4.245 3.368 8.167 1.00 97.88 115 TYR A CA 1
ATOM 901 C C . TYR A 1 115 ? 4.126 4.878 8.330 1.00 97.88 115 TYR A C 1
ATOM 903 O O . TYR A 1 115 ? 4.808 5.462 9.176 1.00 97.88 115 TYR A O 1
ATOM 911 N N . VAL A 1 116 ? 3.309 5.516 7.497 1.00 98.06 116 VAL A N 1
ATOM 912 C CA . VAL A 1 116 ? 3.097 6.968 7.519 1.00 98.06 116 VAL A CA 1
ATOM 913 C C . VAL A 1 116 ? 1.673 7.246 7.960 1.00 98.06 116 VAL A C 1
ATOM 915 O O . VAL A 1 116 ? 0.736 6.736 7.357 1.00 98.06 116 VAL A O 1
ATOM 918 N N . PHE A 1 117 ? 1.507 8.070 8.985 1.00 97.25 117 PHE A N 1
ATOM 919 C CA . PHE A 1 117 ? 0.207 8.503 9.483 1.00 97.25 117 PHE A CA 1
ATOM 920 C C . PHE A 1 117 ? 0.040 9.985 9.174 1.00 97.25 117 PHE A C 1
ATOM 922 O O . PHE A 1 117 ? 0.872 10.814 9.552 1.00 97.25 117 PHE A O 1
ATOM 929 N N . MET A 1 118 ? -1.027 10.310 8.460 1.00 96.38 118 MET A N 1
ATOM 930 C CA . MET A 1 118 ? -1.320 11.644 7.952 1.00 96.38 118 MET A CA 1
ATOM 931 C C . MET A 1 118 ? -2.639 12.141 8.529 1.00 96.38 118 MET A C 1
ATOM 933 O O . MET A 1 118 ? -3.490 11.358 8.954 1.00 96.38 118 MET A O 1
ATOM 937 N N . LYS A 1 119 ? -2.810 13.461 8.512 1.00 93.31 119 LYS A N 1
ATOM 938 C CA . LYS A 1 119 ? -4.061 14.098 8.905 1.00 93.31 119 LYS A CA 1
ATOM 939 C C . LYS A 1 119 ? -5.196 13.698 7.955 1.00 93.31 119 LYS A C 1
ATOM 941 O O . LYS A 1 119 ? -4.987 13.562 6.746 1.00 93.31 119 LYS A O 1
ATOM 946 N N . ASP A 1 120 ? -6.395 13.553 8.505 1.00 84.81 120 ASP A N 1
ATOM 947 C CA . ASP A 1 120 ? -7.621 13.510 7.707 1.00 84.81 120 ASP A CA 1
ATOM 948 C C . ASP A 1 120 ? -7.760 14.829 6.925 1.00 84.81 120 ASP A C 1
ATOM 950 O O . ASP A 1 120 ? -7.424 15.904 7.434 1.00 84.81 120 ASP A O 1
ATOM 954 N N . SER A 1 121 ? -8.155 14.732 5.655 1.00 66.88 121 SER A N 1
ATOM 955 C CA . SER A 1 121 ? -8.344 15.897 4.782 1.00 66.88 121 SER A CA 1
ATOM 956 C C . SER A 1 121 ? -9.679 16.584 5.029 1.00 66.88 121 SER A C 1
ATOM 958 O O . SER A 1 121 ? -10.655 15.870 5.342 1.00 66.88 121 SER A O 1
#

Radius of gyration: 16.25 Å; chains: 1; bounding box: 36×34×39 Å

InterPro domains:
  IPR025870 Glyoxalase-like domain [PF13468] (6-65)

Sequence (121 aa):
MTIDGDYNGLPYPFFIEWKEADADRLKDFQNKGITEHPAGPVTLESAVFEVSNPEAAATHWHTLFNLERSGESALSVGDKTFIFTKGRGNRLTELRFRTANEKLHGKLTVGNGTYVFMKDS